Protein AF-A0A2E8LAJ9-F1 (afdb_monomer)

pLDDT: mean 78.14, std 16.96, range [32.53, 97.0]

Solvent-accessible surface area (backbone atoms only — not comparable to full-atom values): 6478 Å² total; per-residue (Å²): 124,56,101,78,44,49,75,51,71,43,91,79,68,43,41,45,52,73,59,75,85,80,64,97,64,61,94,83,70,70,69,48,40,39,54,29,94,40,69,66,49,36,50,57,48,49,54,52,41,58,75,66,69,53,70,67,50,79,45,68,89,33,52,53,26,48,27,30,29,34,38,36,37,36,64,47,96,89,67,52,47,34,36,43,30,21,68,84,46,76,36,97,83,43,38,84,86,38,65,82,69,79,76,76,74,83,134

Structure (mmCIF, N/CA/C/O backbone):
data_AF-A0A2E8LAJ9-F1
#
_entry.id   AF-A0A2E8LAJ9-F1
#
loop_
_atom_site.group_PDB
_atom_site.id
_atom_site.type_symbol
_atom_site.label_atom_id
_atom_site.label_alt_id
_atom_site.label_comp_id
_atom_site.label_asym_id
_atom_site.label_entity_id
_atom_site.label_seq_id
_atom_site.pdbx_PDB_ins_code
_atom_site.Cartn_x
_atom_site.Cartn_y
_atom_site.Cartn_z
_atom_site.occupancy
_atom_site.B_iso_or_equiv
_atom_site.auth_seq_id
_atom_site.auth_comp_id
_atom_site.auth_asym_id
_atom_site.auth_atom_id
_atom_site.pdbx_PDB_model_num
ATOM 1 N N . MET A 1 1 ? 7.379 -6.788 -14.528 1.00 59.69 1 MET A N 1
ATOM 2 C CA . MET A 1 1 ? 7.657 -8.146 -14.019 1.00 59.69 1 MET A CA 1
ATOM 3 C C . MET A 1 1 ? 9.163 -8.326 -13.925 1.00 59.69 1 MET A C 1
ATOM 5 O O . MET A 1 1 ? 9.862 -7.989 -14.879 1.00 59.69 1 MET A O 1
ATOM 9 N N . ARG A 1 2 ? 9.654 -8.769 -12.770 1.00 71.62 2 ARG A N 1
ATOM 10 C CA . ARG A 1 2 ? 11.029 -9.231 -12.543 1.00 71.62 2 ARG A CA 1
ATOM 11 C C . ARG A 1 2 ? 10.988 -10.741 -12.288 1.00 71.62 2 ARG A C 1
ATOM 13 O O . ARG A 1 2 ? 9.909 -11.289 -12.080 1.00 71.62 2 ARG A O 1
ATOM 20 N N . SER A 1 3 ? 12.131 -11.415 -12.357 1.00 78.06 3 SER A N 1
ATOM 21 C CA . SER A 1 3 ? 12.214 -12.869 -12.135 1.00 78.06 3 SER A CA 1
ATOM 22 C C . SER A 1 3 ? 11.812 -13.295 -10.719 1.00 78.06 3 SER A C 1
ATOM 24 O O . SER A 1 3 ? 11.459 -14.447 -10.506 1.00 78.06 3 SER A O 1
ATOM 26 N N . ASP A 1 4 ? 11.874 -12.367 -9.774 1.00 65.94 4 ASP A N 1
ATOM 27 C CA . ASP A 1 4 ? 11.649 -12.516 -8.337 1.00 65.94 4 ASP A CA 1
ATOM 28 C C . ASP A 1 4 ? 10.442 -11.713 -7.827 1.00 65.94 4 ASP A C 1
ATOM 30 O O . ASP A 1 4 ? 10.092 -11.821 -6.658 1.00 65.94 4 ASP A O 1
ATOM 34 N N . TYR A 1 5 ? 9.793 -10.917 -8.685 1.00 68.00 5 TYR A N 1
ATOM 35 C CA . TYR A 1 5 ? 8.706 -10.033 -8.273 1.00 68.00 5 TYR A CA 1
ATOM 36 C C . TYR A 1 5 ? 7.709 -9.752 -9.400 1.00 68.00 5 TYR A C 1
ATOM 38 O O . TYR A 1 5 ? 8.053 -9.250 -10.483 1.00 68.00 5 TYR A O 1
ATOM 46 N N . ALA A 1 6 ? 6.434 -10.003 -9.115 1.00 74.12 6 ALA A N 1
ATOM 47 C CA . ALA A 1 6 ? 5.321 -9.630 -9.971 1.00 74.12 6 ALA A CA 1
ATOM 48 C C . ALA A 1 6 ? 4.255 -8.896 -9.149 1.00 74.12 6 ALA A C 1
ATOM 50 O O . ALA A 1 6 ? 3.748 -9.416 -8.160 1.00 74.12 6 ALA A O 1
ATOM 51 N N . LYS A 1 7 ? 3.909 -7.690 -9.603 1.00 70.75 7 LYS A N 1
ATOM 52 C CA . LYS A 1 7 ? 2.794 -6.889 -9.099 1.00 70.75 7 LYS A CA 1
ATOM 53 C C . LYS A 1 7 ? 1.877 -6.584 -10.268 1.00 70.75 7 LYS A C 1
ATOM 55 O O . LYS A 1 7 ? 2.346 -6.145 -11.323 1.00 70.75 7 LYS A O 1
ATOM 60 N N . TRP A 1 8 ? 0.593 -6.844 -10.077 1.00 71.88 8 TRP A N 1
ATOM 61 C CA . TRP A 1 8 ? -0.450 -6.528 -11.042 1.00 71.88 8 TRP A CA 1
ATOM 62 C C . TRP A 1 8 ? -1.513 -5.659 -10.374 1.00 71.88 8 TRP A C 1
ATOM 64 O O . TRP A 1 8 ? -1.856 -5.873 -9.210 1.00 71.88 8 TRP A O 1
ATOM 74 N N . MET A 1 9 ? -1.997 -4.672 -11.123 1.00 67.75 9 MET A N 1
ATOM 75 C CA . MET A 1 9 ? -3.024 -3.728 -10.704 1.00 67.75 9 MET A CA 1
ATOM 76 C C . MET A 1 9 ? -4.218 -3.888 -11.644 1.00 67.75 9 MET A C 1
ATOM 78 O O . MET A 1 9 ? -4.053 -3.822 -12.864 1.00 67.75 9 MET A O 1
ATOM 82 N N . SER A 1 10 ? -5.393 -4.145 -11.070 1.00 68.75 10 SER A N 1
ATOM 83 C CA . SER A 1 10 ? -6.657 -4.138 -11.812 1.00 68.75 10 SER A CA 1
ATOM 84 C C . SER A 1 10 ? -7.086 -2.698 -12.090 1.00 68.75 10 SER A C 1
ATOM 86 O O . SER A 1 10 ? -6.929 -1.838 -11.225 1.00 68.75 10 SER A O 1
ATOM 88 N N . GLU A 1 11 ? -7.638 -2.431 -13.275 1.00 67.69 11 GLU A N 1
ATOM 89 C CA . GLU A 1 11 ? -8.074 -1.077 -13.650 1.00 67.69 11 GLU A CA 1
ATOM 90 C C . GLU A 1 11 ? -9.334 -0.645 -12.878 1.00 67.69 11 GLU A C 1
ATOM 92 O O . GLU A 1 11 ? -9.474 0.533 -12.564 1.00 67.69 11 GLU A O 1
ATOM 97 N N . GLU A 1 12 ? -10.207 -1.588 -12.491 1.00 54.91 12 GLU A N 1
ATOM 98 C CA . GLU A 1 12 ? -11.366 -1.342 -11.620 1.00 54.91 12 GLU A CA 1
ATOM 99 C C . GLU A 1 12 ? -11.741 -2.594 -10.790 1.00 54.91 12 GLU A C 1
ATOM 101 O O . GLU A 1 12 ? -12.007 -3.648 -11.375 1.00 54.91 12 GLU A O 1
ATOM 106 N N . PRO A 1 13 ? -11.814 -2.525 -9.442 1.00 58.53 13 PRO A N 1
ATOM 107 C CA . PRO A 1 13 ? -11.196 -1.517 -8.572 1.00 58.53 13 PRO A CA 1
ATOM 108 C C . PRO A 1 13 ? -9.661 -1.609 -8.604 1.00 58.53 13 PRO A C 1
ATOM 110 O O . PRO A 1 13 ? -9.117 -2.671 -8.899 1.00 58.53 13 PRO A O 1
ATOM 113 N N . PHE A 1 14 ? -8.972 -0.522 -8.237 1.00 64.44 14 PHE A N 1
ATOM 114 C CA . PHE A 1 14 ? -7.507 -0.447 -8.118 1.00 64.44 14 PHE A CA 1
ATOM 115 C C . PHE A 1 14 ? -6.969 -1.297 -6.952 1.00 64.44 14 PHE A C 1
ATOM 117 O O . PHE A 1 14 ? -6.529 -0.794 -5.916 1.00 64.44 14 PHE A O 1
ATOM 124 N N . VAL A 1 15 ? -7.035 -2.616 -7.111 1.00 66.75 15 VAL A N 1
ATOM 125 C CA . VAL A 1 15 ? -6.525 -3.605 -6.159 1.00 66.75 15 VAL A CA 1
ATOM 126 C C . VAL A 1 15 ? -5.162 -4.077 -6.638 1.00 66.75 15 VAL A C 1
ATOM 128 O O . VAL A 1 15 ? -5.002 -4.459 -7.801 1.00 66.75 15 VAL A O 1
ATOM 131 N N . ASN A 1 16 ? -4.185 -4.051 -5.731 1.00 66.75 16 ASN A N 1
ATOM 132 C CA . ASN A 1 16 ? -2.865 -4.610 -5.976 1.00 66.75 16 ASN A CA 1
ATOM 133 C C . ASN A 1 16 ? -2.828 -6.056 -5.486 1.00 66.75 16 ASN A C 1
ATOM 135 O O . ASN A 1 16 ? -3.045 -6.323 -4.305 1.00 66.75 16 ASN A O 1
ATOM 139 N N . PHE A 1 17 ? -2.473 -6.970 -6.385 1.00 65.00 17 PHE A N 1
ATOM 140 C CA . PHE A 1 17 ? -2.083 -8.324 -6.011 1.00 65.00 17 PHE A CA 1
ATOM 141 C C . PHE A 1 17 ? -0.566 -8.435 -6.111 1.00 65.00 17 PHE A C 1
ATOM 143 O O . PHE A 1 17 ? 0.008 -8.364 -7.204 1.00 65.00 17 PHE A O 1
ATOM 150 N N . SER A 1 18 ? 0.071 -8.595 -4.956 1.00 66.75 18 SER A N 1
ATOM 151 C CA . SER A 1 18 ? 1.499 -8.874 -4.840 1.00 66.75 18 SER A CA 1
ATOM 152 C C . SER A 1 18 ? 1.659 -10.334 -4.438 1.00 66.75 18 SER A C 1
ATOM 154 O O . SER A 1 18 ? 1.083 -10.770 -3.444 1.00 66.75 18 SER A O 1
ATOM 156 N N . VAL A 1 19 ? 2.414 -11.097 -5.226 1.00 65.25 19 VAL A N 1
ATOM 157 C CA . VAL A 1 19 ? 2.775 -12.473 -4.875 1.00 65.25 19 VAL A CA 1
ATOM 158 C C . VAL A 1 19 ? 4.216 -12.467 -4.401 1.00 65.25 19 VAL A C 1
ATOM 160 O O . VAL A 1 19 ? 5.126 -12.166 -5.174 1.00 65.25 19 VAL A O 1
ATOM 163 N N . ASP A 1 20 ? 4.397 -12.802 -3.130 1.00 66.31 20 ASP A N 1
ATOM 164 C CA . ASP A 1 20 ? 5.695 -13.096 -2.544 1.00 66.31 20 ASP A CA 1
ATOM 165 C C . ASP A 1 20 ? 6.092 -14.531 -2.932 1.00 66.31 20 ASP A C 1
ATOM 167 O O . ASP A 1 20 ? 5.373 -15.489 -2.641 1.00 66.31 20 ASP A O 1
ATOM 171 N N . LEU A 1 21 ? 7.209 -14.679 -3.647 1.00 61.69 21 LEU A N 1
ATOM 172 C CA . LEU A 1 21 ? 7.711 -15.980 -4.106 1.00 61.69 21 LEU A CA 1
ATOM 173 C C . LEU A 1 21 ? 8.587 -16.697 -3.062 1.00 61.69 21 LEU A C 1
ATOM 175 O O . LEU A 1 21 ? 8.942 -17.857 -3.274 1.00 61.69 21 LEU A O 1
ATOM 179 N N . TYR A 1 22 ? 8.941 -16.026 -1.964 1.00 65.12 22 TYR A N 1
ATOM 180 C CA . TYR A 1 22 ? 9.956 -16.453 -0.994 1.00 65.12 22 TYR A CA 1
ATOM 181 C C . TYR A 1 22 ? 9.541 -16.265 0.480 1.00 65.12 22 TYR A C 1
ATOM 183 O O . TYR A 1 22 ? 10.374 -16.460 1.359 1.00 65.12 22 TYR A O 1
ATOM 191 N N . GLY A 1 23 ? 8.293 -15.879 0.751 1.00 59.44 23 GLY A N 1
ATOM 192 C CA . GLY A 1 23 ? 7.873 -15.309 2.029 1.00 59.44 23 GLY A CA 1
ATOM 193 C C . GLY A 1 23 ? 7.976 -16.247 3.229 1.00 59.44 23 GLY A C 1
ATOM 194 O O . GLY A 1 23 ? 7.569 -17.410 3.175 1.00 59.44 23 GLY A O 1
ATOM 195 N N . ASP A 1 24 ? 8.451 -15.691 4.343 1.00 57.59 24 ASP A N 1
ATOM 196 C CA . ASP A 1 24 ? 8.485 -16.318 5.664 1.00 57.59 24 ASP A CA 1
ATOM 197 C C . ASP A 1 24 ? 7.079 -16.277 6.298 1.00 57.59 24 ASP A C 1
ATOM 199 O O . ASP A 1 24 ? 6.780 -15.460 7.167 1.00 57.59 24 ASP A O 1
ATOM 203 N N . GLY A 1 25 ? 6.159 -17.127 5.832 1.00 64.00 25 GLY A N 1
ATOM 204 C CA . GLY A 1 25 ? 4.780 -17.120 6.327 1.00 64.00 25 GLY A CA 1
ATOM 205 C C . GLY A 1 25 ? 3.945 -18.332 5.929 1.00 64.00 25 GLY A C 1
ATOM 206 O O . GLY A 1 25 ? 4.335 -19.154 5.099 1.00 64.00 25 GLY A O 1
ATOM 207 N N . LEU A 1 26 ? 2.763 -18.457 6.540 1.00 65.44 26 LEU A N 1
ATOM 208 C CA . LEU A 1 26 ? 1.770 -19.433 6.095 1.00 65.44 26 LEU A CA 1
ATOM 209 C C . LEU A 1 26 ? 1.208 -18.991 4.741 1.00 65.44 26 LEU A C 1
ATOM 211 O O . LEU A 1 26 ? 0.997 -17.807 4.495 1.00 65.44 26 LEU A O 1
ATOM 215 N N . ALA A 1 27 ? 0.912 -19.945 3.860 1.00 66.88 27 ALA A N 1
ATOM 216 C CA . ALA A 1 27 ? 0.269 -19.630 2.590 1.00 66.88 27 ALA A CA 1
ATOM 217 C C . ALA A 1 27 ? -1.017 -18.813 2.829 1.00 66.88 27 ALA A C 1
ATOM 219 O O . ALA A 1 27 ? -1.908 -19.250 3.556 1.00 66.88 27 ALA A O 1
ATOM 220 N N . GLY A 1 28 ? -1.097 -17.629 2.217 1.00 64.44 28 GLY A N 1
ATOM 221 C CA . GLY A 1 28 ? -2.220 -16.705 2.386 1.00 64.44 28 GLY A CA 1
ATOM 222 C C . GLY A 1 28 ? -2.090 -15.707 3.542 1.00 64.44 28 GLY A C 1
ATOM 223 O O . GLY A 1 28 ? -2.996 -14.903 3.708 1.00 64.44 28 GLY A O 1
ATOM 224 N N . SER A 1 29 ? -0.984 -15.694 4.299 1.00 68.25 29 SER A N 1
ATOM 225 C CA . SER A 1 29 ? -0.734 -14.699 5.360 1.00 68.25 29 SER A CA 1
ATOM 226 C C . SER A 1 29 ? -0.202 -13.354 4.849 1.00 68.25 29 SER A C 1
ATOM 228 O O . SER A 1 29 ? 0.322 -12.563 5.630 1.00 68.25 29 SER A O 1
ATOM 230 N N . ALA A 1 30 ? -0.267 -13.109 3.539 1.00 73.44 30 ALA A N 1
ATOM 231 C CA . ALA A 1 30 ? 0.133 -11.836 2.955 1.00 73.44 30 ALA A CA 1
ATOM 232 C C . ALA A 1 30 ? -0.894 -10.736 3.281 1.00 73.44 30 ALA A C 1
ATOM 234 O O . ALA A 1 30 ? -2.069 -11.013 3.522 1.00 73.44 30 ALA A O 1
ATOM 235 N N . HIS A 1 31 ? -0.450 -9.482 3.258 1.00 80.25 31 HIS A N 1
ATOM 236 C CA . HIS A 1 31 ? -1.311 -8.318 3.453 1.00 80.25 31 HIS A CA 1
ATOM 237 C C . HIS A 1 31 ? -2.029 -7.908 2.159 1.00 80.25 31 HIS A C 1
ATOM 239 O O . HIS A 1 31 ? -1.626 -8.275 1.053 1.00 80.25 31 HIS A O 1
ATOM 245 N N . SER A 1 32 ? -3.097 -7.123 2.304 1.00 83.50 32 SER A N 1
ATOM 246 C CA . SER A 1 32 ? -3.896 -6.617 1.180 1.00 83.50 32 SER A CA 1
ATOM 247 C C . SER A 1 32 ? -3.631 -5.134 0.928 1.00 83.50 32 SER A C 1
ATOM 249 O O . SER A 1 32 ? -3.593 -4.350 1.870 1.00 83.50 32 SER A O 1
ATOM 251 N N . GLY A 1 33 ? -3.477 -4.737 -0.341 1.00 86.38 33 GLY A N 1
ATOM 252 C CA . GLY A 1 33 ? -3.134 -3.360 -0.709 1.00 86.38 33 GLY A CA 1
ATOM 253 C C . GLY A 1 33 ? -4.109 -2.701 -1.685 1.00 86.38 33 GLY A C 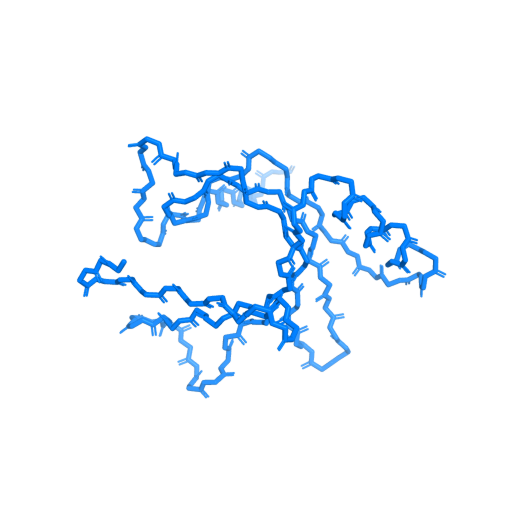1
ATOM 254 O O . GLY A 1 33 ? -4.466 -3.275 -2.719 1.00 86.38 33 GLY A O 1
ATOM 255 N N . LEU A 1 34 ? -4.495 -1.458 -1.390 1.00 88.25 34 LEU A N 1
ATOM 256 C CA . LEU A 1 34 ? -5.357 -0.616 -2.225 1.00 88.25 34 LEU A CA 1
ATOM 257 C C . LEU A 1 34 ? -4.572 0.571 -2.795 1.00 88.25 34 LEU A C 1
ATOM 259 O O . LEU A 1 34 ? -4.227 1.517 -2.082 1.00 88.25 34 LEU A O 1
ATOM 263 N N . GLN A 1 35 ? -4.323 0.540 -4.103 1.00 90.75 35 GLN A N 1
ATOM 264 C CA . GLN A 1 35 ? -3.584 1.589 -4.801 1.00 90.75 35 GLN A CA 1
ATOM 265 C C . GLN A 1 35 ? -4.471 2.813 -5.032 1.00 90.75 35 GLN A C 1
ATOM 267 O O . GLN A 1 35 ? -5.529 2.723 -5.648 1.00 90.75 35 GLN A O 1
ATOM 272 N N . GLN A 1 36 ? -3.996 3.977 -4.612 1.00 91.56 36 GLN A N 1
ATOM 273 C CA . GLN A 1 36 ? -4.552 5.269 -4.979 1.00 91.56 36 GLN A CA 1
ATOM 274 C C . GLN A 1 36 ? -3.836 5.815 -6.211 1.00 91.56 36 GLN A C 1
ATOM 276 O O . GLN A 1 36 ? -2.624 5.628 -6.394 1.00 91.56 36 GLN A O 1
ATOM 281 N N . LEU A 1 37 ? -4.612 6.489 -7.058 1.00 90.12 37 LEU A N 1
ATOM 282 C CA . LEU A 1 37 ? -4.149 7.025 -8.335 1.00 90.12 37 LEU A CA 1
ATOM 283 C C . LEU A 1 37 ? -3.072 8.101 -8.149 1.00 90.12 37 LEU A C 1
ATOM 285 O O . LEU A 1 37 ? -2.099 8.143 -8.896 1.00 90.12 37 LEU A O 1
ATOM 289 N N . ASP A 1 38 ? -3.249 8.950 -7.143 1.00 92.12 38 ASP A N 1
ATOM 290 C CA . ASP A 1 38 ? -2.393 10.091 -6.851 1.00 92.12 38 ASP A CA 1
ATOM 291 C C . ASP A 1 38 ? -2.298 10.335 -5.336 1.00 92.12 38 ASP A C 1
ATOM 293 O O . ASP A 1 38 ? -3.008 9.715 -4.535 1.00 92.12 38 ASP A O 1
ATOM 297 N N . ALA A 1 39 ? -1.414 11.256 -4.945 1.00 94.69 39 ALA A N 1
ATOM 298 C CA . ALA A 1 39 ? -1.238 11.665 -3.554 1.00 94.69 39 ALA A CA 1
ATOM 299 C C . ALA A 1 39 ? -2.539 12.190 -2.922 1.00 94.69 39 ALA A C 1
ATOM 301 O O . ALA A 1 39 ? -2.807 11.929 -1.754 1.00 94.69 39 ALA A O 1
ATOM 302 N N . ARG A 1 40 ? -3.399 12.869 -3.695 1.00 95.44 40 ARG A N 1
ATOM 303 C CA . ARG A 1 40 ? -4.687 13.362 -3.189 1.00 95.44 40 ARG A CA 1
ATOM 304 C C . ARG A 1 40 ? -5.634 12.208 -2.858 1.00 95.44 40 ARG A C 1
ATOM 306 O O . ARG A 1 40 ? -6.346 12.275 -1.864 1.00 95.44 40 ARG A O 1
ATOM 313 N N . GLY A 1 41 ? -5.648 11.155 -3.670 1.00 94.69 41 GLY A N 1
ATOM 314 C CA . GLY A 1 41 ? -6.406 9.937 -3.400 1.00 94.69 41 GLY A CA 1
ATOM 315 C C . GLY A 1 41 ? -5.967 9.266 -2.099 1.00 94.69 41 GLY A C 1
ATOM 316 O O . GLY A 1 41 ? -6.822 8.827 -1.332 1.00 94.69 41 GLY A O 1
ATOM 317 N N . LEU A 1 42 ? -4.658 9.245 -1.818 1.00 95.75 42 LEU A N 1
ATOM 318 C CA . LEU A 1 42 ? -4.127 8.749 -0.545 1.00 95.75 42 LEU A CA 1
ATOM 319 C C . LEU A 1 42 ? -4.580 9.607 0.639 1.00 95.75 42 LEU A C 1
ATOM 321 O O . LEU A 1 42 ? -5.088 9.055 1.610 1.00 95.75 42 LEU A O 1
ATOM 325 N N . GLU A 1 43 ? -4.485 10.931 0.538 1.00 97.00 43 GLU A N 1
ATOM 326 C CA . GLU A 1 43 ? -4.963 11.840 1.590 1.00 97.00 43 GLU A CA 1
ATOM 327 C C . GLU A 1 43 ? -6.468 11.662 1.854 1.00 97.00 43 GLU A C 1
ATOM 329 O O . GLU A 1 43 ? -6.883 11.494 2.996 1.00 97.00 43 GLU A O 1
ATOM 334 N N . CYS A 1 44 ? -7.298 11.556 0.810 1.00 96.12 44 CYS A N 1
ATOM 335 C CA . CYS A 1 44 ? -8.724 11.255 0.981 1.00 96.12 44 CYS A CA 1
ATOM 336 C C . CYS A 1 44 ? -8.980 9.888 1.643 1.00 96.12 44 CYS A C 1
ATOM 338 O O . CYS A 1 44 ? -10.005 9.705 2.304 1.00 96.12 44 CYS A O 1
ATOM 340 N N . ALA A 1 45 ? -8.106 8.898 1.437 1.00 94.38 45 ALA A N 1
ATOM 341 C CA . ALA A 1 45 ? -8.204 7.610 2.117 1.00 94.38 45 ALA A CA 1
ATOM 342 C C . ALA A 1 45 ? -7.821 7.733 3.601 1.00 94.38 45 ALA A C 1
ATOM 344 O O . ALA A 1 45 ? -8.552 7.215 4.444 1.00 94.38 45 ALA A O 1
ATOM 345 N N . ARG A 1 46 ? -6.748 8.470 3.917 1.00 95.81 46 ARG A N 1
ATOM 346 C CA . ARG A 1 46 ? -6.322 8.784 5.293 1.00 95.81 46 ARG A CA 1
ATOM 347 C C . ARG A 1 46 ? -7.414 9.497 6.077 1.00 95.81 46 ARG A C 1
ATOM 349 O O . ARG A 1 46 ? -7.807 9.019 7.133 1.00 95.81 46 ARG A O 1
ATOM 356 N N . GLU A 1 47 ? -8.022 10.529 5.495 1.00 96.31 47 GLU A N 1
ATOM 357 C CA . GLU A 1 47 ? -9.148 11.242 6.113 1.00 96.31 47 GLU A CA 1
ATOM 358 C C . GLU A 1 47 ? -10.300 10.294 6.486 1.00 96.31 47 GLU A C 1
ATOM 360 O O . GLU A 1 47 ? -10.923 10.439 7.537 1.00 96.31 47 GLU A O 1
ATOM 365 N N . ARG A 1 48 ? -10.599 9.296 5.642 1.00 94.94 48 ARG A N 1
ATOM 366 C CA . ARG A 1 48 ? -11.647 8.302 5.927 1.00 94.94 48 ARG A CA 1
ATOM 367 C C . ARG A 1 48 ? -11.254 7.348 7.051 1.00 94.94 48 ARG A C 1
ATOM 369 O O . ARG A 1 48 ? -12.120 7.000 7.851 1.00 94.94 48 ARG A O 1
ATOM 376 N N . ILE A 1 49 ? -9.992 6.924 7.094 1.00 94.06 49 ILE A N 1
ATOM 377 C CA . ILE A 1 49 ? -9.437 6.071 8.156 1.00 94.06 49 ILE A CA 1
ATOM 378 C C . ILE A 1 49 ? -9.519 6.809 9.499 1.00 94.06 49 ILE A C 1
ATOM 380 O O . ILE A 1 49 ? -10.091 6.273 10.452 1.00 94.06 49 ILE A O 1
ATOM 384 N N . ASP A 1 50 ? -9.079 8.068 9.536 1.00 93.69 50 ASP A N 1
ATOM 385 C CA . ASP A 1 50 ? -9.150 8.937 10.714 1.00 93.69 50 ASP A CA 1
ATOM 386 C C . ASP A 1 50 ? -10.595 9.153 11.175 1.00 93.69 50 ASP A C 1
ATOM 388 O O . ASP A 1 50 ? -10.921 8.987 12.353 1.00 93.69 50 ASP A O 1
ATOM 392 N N . CYS A 1 51 ? -11.503 9.462 10.241 1.00 95.50 51 CYS A N 1
ATOM 393 C CA . CYS A 1 51 ? -12.928 9.625 10.545 1.00 95.50 51 CYS A CA 1
ATOM 394 C C . CYS A 1 51 ? -13.557 8.346 11.114 1.00 95.50 51 CYS A C 1
ATOM 396 O O . CYS A 1 51 ? -14.501 8.425 11.901 1.00 95.50 51 CYS A O 1
ATOM 398 N N . ALA A 1 52 ? -13.052 7.173 10.726 1.00 91.88 52 ALA A N 1
ATOM 399 C CA . ALA A 1 52 ? -13.482 5.886 11.259 1.00 91.88 52 ALA A CA 1
ATOM 400 C C . ALA A 1 52 ? -12.813 5.533 12.601 1.00 91.88 52 ALA A C 1
ATOM 402 O O . ALA A 1 52 ? -13.187 4.532 13.212 1.00 91.88 52 ALA A O 1
ATOM 403 N N . SER A 1 53 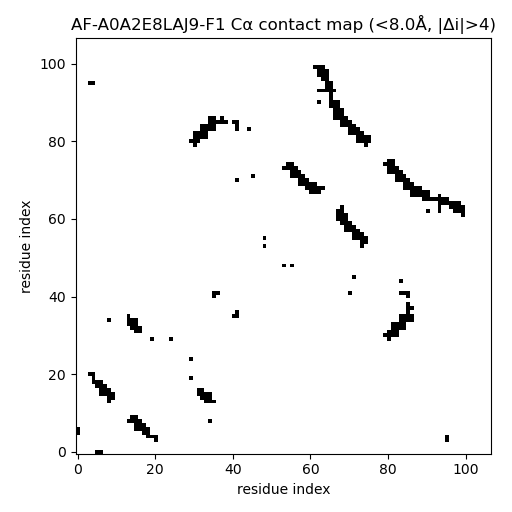? -11.860 6.348 13.077 1.00 91.62 53 SER A N 1
ATOM 404 C CA . SER A 1 53 ? -11.076 6.104 14.296 1.00 91.62 53 SER A CA 1
ATOM 405 C C . SER A 1 53 ? -10.369 4.745 14.287 1.00 91.62 53 SER A C 1
ATOM 407 O O . SER A 1 53 ? -10.248 4.086 15.322 1.00 91.62 53 SER A O 1
ATOM 409 N N . LEU A 1 54 ? -9.932 4.310 13.103 1.00 86.88 54 LEU A N 1
ATOM 410 C CA . LEU A 1 54 ? -9.157 3.087 12.950 1.00 86.88 54 LEU A CA 1
ATOM 411 C C . LEU A 1 54 ? -7.692 3.378 13.300 1.00 86.88 54 LEU A C 1
ATOM 413 O O . LEU A 1 54 ? -7.153 4.372 12.815 1.00 86.88 54 LEU A O 1
ATOM 417 N N . PRO A 1 55 ? -7.026 2.537 14.110 1.00 88.50 55 PRO A N 1
ATOM 418 C CA 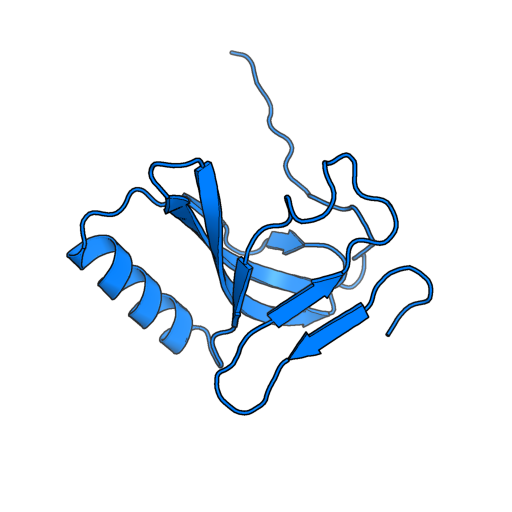. PRO A 1 55 ? -5.589 2.649 14.313 1.00 88.50 55 PRO A CA 1
ATOM 419 C C . PRO A 1 55 ? -4.862 2.520 12.975 1.00 88.50 55 PRO A C 1
ATOM 421 O O . PRO A 1 55 ? -5.115 1.570 12.225 1.00 88.50 55 PRO A O 1
ATOM 424 N N . CYS A 1 56 ? -3.962 3.458 12.692 1.00 92.44 56 CYS A N 1
ATOM 425 C CA . CYS A 1 56 ? -3.167 3.427 11.478 1.00 92.44 56 CYS A CA 1
ATOM 426 C C . CYS A 1 56 ? -1.712 3.833 11.705 1.00 92.44 56 CYS A C 1
ATOM 428 O O . CYS A 1 56 ? -1.388 4.551 12.653 1.00 92.44 56 CYS A O 1
ATOM 430 N N . GLU A 1 57 ? -0.845 3.367 10.810 1.00 94.62 57 GLU A N 1
ATOM 431 C CA . GLU A 1 57 ? 0.576 3.711 10.789 1.00 94.62 57 GLU A CA 1
ATOM 432 C C . GLU A 1 57 ? 0.969 4.223 9.405 1.00 94.62 57 GLU A C 1
ATOM 434 O O . GLU A 1 57 ? 0.902 3.495 8.410 1.00 94.62 57 GLU A O 1
ATOM 439 N N . ASP A 1 58 ? 1.392 5.483 9.342 1.00 94.62 58 ASP A N 1
ATOM 440 C CA . ASP A 1 58 ? 1.790 6.127 8.096 1.00 94.62 58 ASP A CA 1
ATOM 441 C C . ASP A 1 58 ? 3.274 5.917 7.797 1.00 94.62 58 ASP A C 1
ATOM 443 O O . ASP A 1 58 ? 4.141 6.079 8.656 1.00 94.62 58 ASP A O 1
ATOM 447 N N . GLN A 1 59 ? 3.570 5.626 6.533 1.00 94.31 59 GLN A N 1
ATOM 448 C CA . GLN A 1 59 ? 4.922 5.542 5.992 1.00 94.31 59 GLN A CA 1
ATOM 449 C C . GLN A 1 59 ? 4.978 6.377 4.714 1.00 94.31 59 GLN A C 1
ATOM 451 O O . GLN A 1 59 ? 4.312 6.062 3.730 1.00 94.31 59 GLN A O 1
ATOM 456 N N . ASN A 1 60 ? 5.756 7.455 4.727 1.00 93.50 60 ASN A N 1
ATOM 457 C CA . ASN A 1 60 ? 5.946 8.343 3.579 1.00 93.50 60 ASN A CA 1
ATOM 458 C C . ASN A 1 60 ? 7.394 8.260 3.094 1.00 93.50 60 ASN A C 1
ATOM 460 O O . ASN A 1 60 ? 8.280 7.914 3.875 1.00 93.50 60 ASN A O 1
ATOM 464 N N . ASP A 1 61 ? 7.617 8.577 1.818 1.00 92.06 61 ASP A N 1
ATOM 465 C CA . ASP A 1 61 ? 8.936 8.535 1.171 1.00 92.06 61 ASP A CA 1
ATOM 466 C C . ASP A 1 61 ? 9.651 7.184 1.352 1.00 92.06 61 ASP A C 1
ATOM 468 O O . ASP A 1 61 ? 10.867 7.104 1.534 1.00 92.06 61 ASP A O 1
ATOM 472 N N . PHE A 1 62 ? 8.879 6.096 1.306 1.00 88.69 62 PHE A N 1
ATOM 473 C CA . PHE A 1 62 ? 9.351 4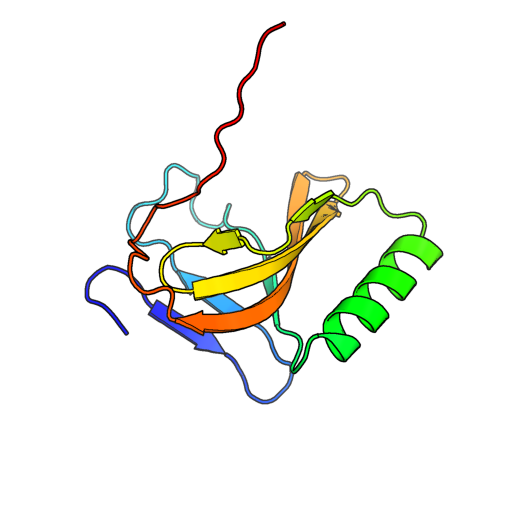.762 1.641 1.00 88.69 62 PHE A CA 1
ATOM 474 C C . PHE A 1 62 ? 9.636 3.944 0.380 1.00 88.69 62 PHE A C 1
ATOM 476 O O . PHE A 1 62 ? 8.773 3.773 -0.486 1.00 88.69 62 PHE A O 1
ATOM 483 N N . VAL A 1 63 ? 10.849 3.402 0.267 1.00 88.38 63 VAL A N 1
ATOM 484 C CA . VAL A 1 63 ? 11.185 2.458 -0.805 1.00 88.38 63 VAL A CA 1
ATOM 485 C C . VAL A 1 63 ? 10.769 1.061 -0.362 1.00 88.38 63 VAL A C 1
ATOM 487 O O . VAL A 1 63 ? 11.404 0.465 0.498 1.00 88.38 63 VAL A O 1
ATOM 490 N N . CYS A 1 64 ? 9.705 0.537 -0.972 1.00 82.06 64 CYS A N 1
ATOM 491 C CA . CYS A 1 64 ? 9.248 -0.834 -0.766 1.00 82.06 64 CYS A CA 1
ATOM 492 C C . CYS A 1 64 ? 9.508 -1.643 -2.034 1.00 82.06 64 CYS A C 1
ATOM 494 O O . CYS A 1 64 ? 8.924 -1.390 -3.101 1.00 82.06 64 CYS A O 1
ATOM 496 N N . GLY A 1 65 ? 10.420 -2.609 -1.940 1.00 83.56 65 GLY A N 1
ATOM 497 C CA . GLY A 1 65 ? 10.833 -3.390 -3.096 1.00 83.56 65 GLY A CA 1
ATOM 498 C C . GLY A 1 65 ? 11.471 -2.501 -4.168 1.00 83.56 65 GLY A C 1
ATOM 499 O O . GLY A 1 65 ? 12.522 -1.900 -3.969 1.00 83.56 65 GLY A O 1
ATOM 500 N N . TYR A 1 66 ? 10.812 -2.396 -5.325 1.00 85.25 66 TYR A N 1
ATOM 501 C CA . TYR A 1 66 ? 11.287 -1.626 -6.484 1.00 85.25 66 TYR A CA 1
ATOM 502 C C . TYR A 1 66 ? 10.644 -0.243 -6.636 1.00 85.25 66 TYR A C 1
ATOM 504 O O . TYR A 1 66 ? 10.870 0.417 -7.653 1.00 85.25 66 TYR A O 1
ATOM 512 N N . GLN A 1 67 ? 9.794 0.180 -5.701 1.00 88.94 67 GLN A N 1
ATOM 513 C CA . GLN A 1 67 ? 8.930 1.347 -5.876 1.00 88.94 67 GLN A CA 1
ATOM 514 C C . GLN A 1 67 ? 9.075 2.335 -4.718 1.00 88.94 67 GLN A C 1
ATOM 516 O O . GLN A 1 67 ? 9.151 1.921 -3.565 1.00 88.94 67 GLN A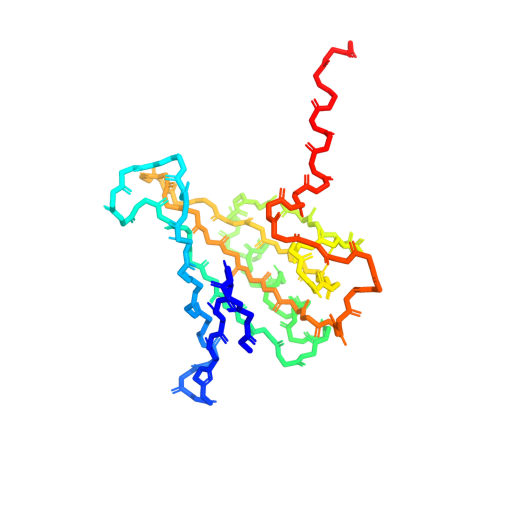 O 1
ATOM 521 N N . LEU A 1 68 ? 9.075 3.632 -5.039 1.00 91.56 68 LEU A N 1
ATOM 522 C CA . LEU A 1 68 ? 8.896 4.696 -4.052 1.00 91.56 68 LEU A CA 1
ATOM 523 C C . LEU A 1 68 ? 7.400 4.850 -3.774 1.00 91.56 68 LEU A C 1
ATOM 525 O O . LEU A 1 68 ? 6.608 5.028 -4.709 1.00 91.56 68 LEU A O 1
ATOM 529 N N . GLN A 1 69 ? 7.020 4.724 -2.508 1.00 92.56 69 GLN A N 1
ATOM 530 C CA . GLN A 1 69 ? 5.635 4.653 -2.076 1.00 92.56 69 GLN A CA 1
ATOM 531 C C . GLN A 1 69 ? 5.380 5.509 -0.836 1.00 92.56 69 GLN A C 1
ATOM 533 O O . GLN A 1 69 ? 6.240 5.684 0.026 1.00 92.56 69 GLN A O 1
ATOM 538 N N . HIS A 1 70 ? 4.138 5.965 -0.737 1.00 94.94 70 HIS A N 1
ATOM 539 C CA . HIS A 1 70 ? 3.538 6.527 0.466 1.00 94.94 70 HIS A CA 1
ATOM 540 C C . HIS A 1 70 ? 2.356 5.653 0.837 1.00 94.94 70 HIS A C 1
ATOM 542 O O . HIS A 1 70 ? 1.574 5.293 -0.047 1.00 94.94 70 HIS A O 1
ATOM 548 N N . LYS A 1 71 ? 2.208 5.296 2.106 1.00 94.31 71 LYS A N 1
ATOM 549 C CA . LYS A 1 71 ? 1.157 4.388 2.547 1.00 94.31 71 LYS A CA 1
ATOM 550 C C . LYS A 1 71 ? 0.698 4.630 3.970 1.00 94.31 71 LYS A C 1
ATOM 552 O O . LYS A 1 71 ? 1.360 5.314 4.748 1.00 94.31 71 LYS A O 1
ATOM 557 N N . SER A 1 72 ? -0.452 4.051 4.270 1.00 95.19 72 SER A N 1
ATOM 558 C CA . SER A 1 72 ? -1.020 3.956 5.607 1.00 95.19 72 SER A CA 1
ATOM 559 C C . SER A 1 72 ? -1.442 2.519 5.843 1.00 95.19 72 SER A C 1
ATOM 561 O O . SER A 1 72 ? -2.223 1.966 5.061 1.00 95.19 72 SER A O 1
ATOM 563 N N . TRP A 1 73 ? -0.917 1.924 6.905 1.00 94.12 73 TRP A N 1
ATOM 564 C CA . TRP A 1 73 ? -1.298 0.601 7.370 1.00 94.12 73 TRP A CA 1
ATOM 565 C C . TRP A 1 73 ? -2.507 0.687 8.285 1.00 94.12 73 TRP A C 1
ATOM 567 O O . TRP A 1 73 ? -2.582 1.579 9.121 1.00 94.12 73 TRP A O 1
ATOM 577 N N . VAL A 1 74 ? -3.429 -0.259 8.145 1.00 92.56 74 VAL A N 1
ATOM 578 C CA . VAL A 1 74 ? -4.579 -0.466 9.025 1.00 92.56 74 VAL A CA 1
ATOM 579 C C . VAL A 1 74 ? -4.629 -1.945 9.380 1.00 92.56 74 VAL A C 1
ATOM 581 O O . VAL A 1 74 ? -4.482 -2.803 8.508 1.00 92.56 74 VAL A O 1
ATOM 584 N N . PHE A 1 75 ? -4.863 -2.247 10.654 1.00 88.25 75 PHE A N 1
ATOM 585 C CA . PHE A 1 75 ? -4.904 -3.618 11.152 1.00 88.25 75 PHE A CA 1
ATOM 586 C C . PHE A 1 75 ? -6.312 -3.979 11.625 1.00 88.25 75 PHE A C 1
ATOM 588 O O . PHE A 1 75 ? -6.920 -3.262 12.425 1.00 88.25 75 PHE A O 1
ATOM 595 N N . GLY A 1 76 ? -6.835 -5.090 11.110 1.00 82.00 76 GLY A N 1
ATOM 596 C CA . GLY A 1 76 ? -8.083 -5.691 11.564 1.00 82.00 76 GLY A CA 1
ATOM 597 C C . GLY A 1 76 ? -7.961 -6.263 12.977 1.00 82.00 76 GLY A C 1
ATOM 598 O O . GLY A 1 76 ? -6.863 -6.524 13.472 1.00 82.00 76 GLY A O 1
ATOM 599 N N . SER A 1 77 ? -9.102 -6.492 13.631 1.00 80.88 77 SER A N 1
ATOM 600 C CA . SER A 1 77 ? -9.141 -7.103 14.968 1.00 80.88 77 SER A CA 1
ATOM 601 C C . SER A 1 77 ? -8.556 -8.513 15.003 1.00 80.88 77 SER A C 1
ATOM 603 O O . SER A 1 77 ? -8.070 -8.939 16.049 1.00 80.88 77 SER A O 1
ATOM 605 N N . ASP A 1 78 ? -8.587 -9.209 13.866 1.00 80.75 78 ASP A N 1
ATOM 606 C CA . ASP A 1 78 ? -8.125 -10.587 13.728 1.00 80.75 78 ASP A CA 1
ATOM 607 C C . ASP A 1 78 ? -6.704 -10.652 13.122 1.00 80.75 78 ASP A C 1
ATOM 609 O O . ASP A 1 78 ? -6.186 -11.728 12.821 1.00 80.75 78 ASP A O 1
ATOM 613 N N . GLY A 1 79 ? -6.026 -9.498 13.027 1.00 75.62 79 GLY A N 1
ATOM 614 C CA . GLY A 1 79 ? -4.630 -9.381 12.606 1.00 75.62 79 GLY A CA 1
ATOM 615 C C . GLY A 1 79 ? -4.429 -9.205 11.102 1.00 75.62 79 GLY A C 1
ATOM 616 O O . GLY A 1 79 ? -3.287 -9.218 10.642 1.00 75.62 79 GLY A O 1
ATOM 617 N N . GLU A 1 80 ? -5.496 -9.020 10.319 1.00 82.06 80 GLU A N 1
ATOM 618 C CA . GLU A 1 80 ? -5.374 -8.724 8.893 1.00 82.06 80 GLU A CA 1
ATOM 619 C C . GLU A 1 80 ? -4.725 -7.359 8.681 1.00 82.06 80 GLU A C 1
ATOM 621 O O . GLU A 1 80 ? -5.261 -6.329 9.093 1.00 82.06 80 GLU A O 1
ATOM 626 N N . ALA A 1 81 ? -3.595 -7.342 7.982 1.00 86.06 81 ALA A N 1
ATOM 627 C CA . ALA A 1 81 ? -2.925 -6.114 7.595 1.00 86.06 81 ALA A CA 1
ATOM 628 C C . ALA A 1 81 ? -3.438 -5.623 6.235 1.00 86.06 81 ALA A C 1
ATOM 630 O O . ALA A 1 81 ? -3.424 -6.352 5.235 1.00 86.06 81 ALA A O 1
ATOM 631 N N . TRP A 1 82 ? -3.863 -4.365 6.208 1.00 88.25 82 TRP A N 1
ATOM 632 C CA . TRP A 1 82 ? -4.264 -3.639 5.012 1.00 88.25 82 TRP A CA 1
ATOM 633 C C . TRP A 1 82 ? -3.371 -2.420 4.822 1.00 88.25 82 TRP A C 1
ATOM 635 O O . TRP A 1 82 ? -3.097 -1.707 5.780 1.00 88.25 82 TRP A O 1
ATOM 645 N N . GLU A 1 83 ? -2.969 -2.137 3.588 1.00 91.75 83 GLU A N 1
ATOM 646 C CA . GLU A 1 83 ? -2.344 -0.865 3.221 1.00 91.75 83 GLU A CA 1
ATOM 647 C C . GLU A 1 83 ? -3.202 -0.114 2.193 1.00 91.75 83 GLU A C 1
ATOM 649 O O . GLU A 1 83 ? -3.707 -0.685 1.223 1.00 91.75 83 GLU A O 1
ATOM 654 N N . VAL A 1 84 ? -3.351 1.198 2.377 1.00 92.94 84 VAL A N 1
ATOM 655 C CA . VAL A 1 84 ? -3.710 2.124 1.292 1.00 92.94 84 VAL A CA 1
ATOM 656 C C . VAL A 1 84 ? -2.439 2.844 0.875 1.00 92.94 84 VAL A C 1
ATOM 658 O O . VAL A 1 84 ? -1.706 3.331 1.730 1.00 92.94 84 VAL A O 1
ATOM 661 N N . LEU A 1 85 ? -2.140 2.883 -0.423 1.00 93.38 85 LEU A N 1
ATOM 662 C CA . LEU A 1 85 ? -0.842 3.366 -0.894 1.00 93.38 85 LEU A CA 1
ATOM 663 C C . LEU A 1 85 ? -0.929 4.184 -2.177 1.00 93.38 85 LEU A C 1
ATOM 665 O O . LEU A 1 85 ? -1.739 3.906 -3.055 1.00 93.38 85 LEU A O 1
ATOM 669 N N . HIS A 1 86 ? -0.023 5.141 -2.331 1.00 93.50 86 HIS A N 1
ATOM 670 C CA . HIS A 1 86 ? 0.289 5.805 -3.588 1.00 93.50 86 HIS A CA 1
ATOM 671 C C . HIS A 1 86 ? 1.727 5.460 -4.004 1.00 93.50 86 HIS A C 1
ATOM 673 O O . HIS A 1 86 ? 2.639 5.500 -3.186 1.00 93.50 86 HIS A O 1
ATOM 679 N N . THR A 1 87 ? 1.928 5.090 -5.272 1.00 92.00 87 THR A N 1
ATOM 680 C CA . THR A 1 87 ? 3.255 4.802 -5.831 1.00 92.00 87 THR A CA 1
ATOM 681 C C . THR A 1 87 ? 3.653 5.956 -6.737 1.00 92.00 87 THR A C 1
ATOM 683 O O . THR A 1 87 ? 2.968 6.203 -7.729 1.00 92.00 87 THR A O 1
ATOM 686 N N . GLU A 1 88 ? 4.776 6.608 -6.448 1.00 91.75 88 GLU A N 1
ATOM 687 C CA . GLU A 1 88 ? 5.286 7.696 -7.292 1.00 91.75 88 GLU A CA 1
ATOM 688 C C . GLU A 1 88 ? 6.041 7.174 -8.516 1.00 91.75 88 GLU A C 1
ATOM 690 O O . GLU A 1 88 ? 6.034 7.785 -9.585 1.00 91.75 88 GLU A O 1
ATOM 695 N N . GLY A 1 89 ? 6.697 6.020 -8.380 1.00 88.56 89 GLY A N 1
ATOM 696 C CA . GLY A 1 89 ? 7.468 5.438 -9.466 1.00 88.56 89 GLY A CA 1
ATOM 697 C C . GLY A 1 89 ? 8.459 4.379 -9.012 1.00 88.56 89 GLY A C 1
ATOM 698 O O . GLY A 1 89 ? 8.364 3.825 -7.918 1.00 88.56 89 GLY A O 1
ATOM 699 N N . LEU A 1 90 ? 9.408 4.073 -9.897 1.00 88.38 90 LEU A N 1
ATOM 700 C CA . LEU A 1 90 ? 10.492 3.135 -9.616 1.00 88.38 90 LEU A CA 1
ATOM 701 C C . LEU A 1 90 ? 11.567 3.797 -8.752 1.00 88.38 90 LEU A C 1
ATOM 703 O O . LEU A 1 90 ? 12.019 4.899 -9.055 1.00 88.38 90 LEU A O 1
ATOM 707 N N . ALA A 1 91 ? 12.020 3.084 -7.726 1.00 87.88 91 ALA A N 1
ATOM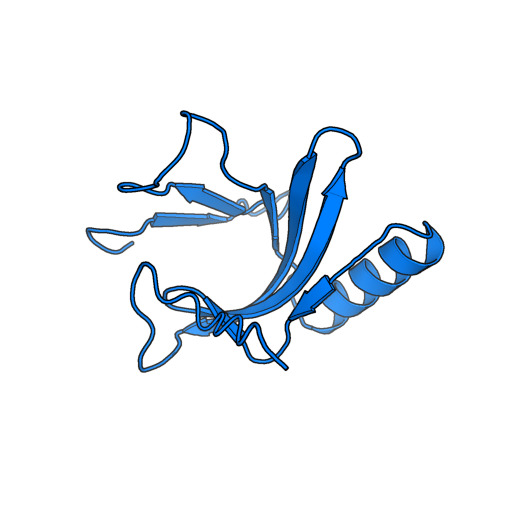 708 C CA . ALA A 1 91 ? 13.157 3.494 -6.917 1.00 87.88 91 ALA A CA 1
ATOM 709 C C . ALA A 1 91 ? 14.476 3.104 -7.623 1.00 87.88 91 ALA A C 1
ATOM 711 O O . ALA A 1 91 ? 14.609 1.950 -8.044 1.00 87.88 91 ALA A O 1
ATOM 712 N N . PRO A 1 92 ? 15.476 4.003 -7.734 1.00 80.44 92 PRO A N 1
ATOM 713 C CA . PRO A 1 92 ? 16.737 3.721 -8.434 1.00 80.44 92 PRO A CA 1
ATOM 714 C C . PRO A 1 92 ? 17.522 2.528 -7.872 1.00 80.44 92 PRO A C 1
ATOM 716 O O . PRO A 1 92 ? 18.169 1.812 -8.631 1.00 80.44 92 PRO A O 1
ATOM 719 N N . ASN A 1 93 ? 17.432 2.307 -6.556 1.00 78.69 93 ASN A N 1
ATOM 720 C CA . ASN A 1 93 ? 18.149 1.256 -5.826 1.00 78.69 93 ASN A CA 1
ATOM 721 C C . ASN A 1 93 ? 17.202 0.204 -5.227 1.00 78.69 93 ASN A C 1
ATOM 723 O O . ASN A 1 93 ? 17.586 -0.526 -4.317 1.00 78.69 93 ASN A O 1
ATOM 727 N N . GLY A 1 94 ? 15.954 0.153 -5.699 1.00 77.19 94 GLY A N 1
ATOM 728 C CA . GLY A 1 94 ? 14.970 -0.779 -5.168 1.00 77.19 94 GLY A CA 1
ATOM 729 C C . GLY A 1 94 ? 15.336 -2.232 -5.478 1.00 77.19 94 GLY A C 1
ATOM 730 O O . GLY A 1 94 ? 15.735 -2.554 -6.600 1.00 77.19 94 GLY A O 1
ATOM 731 N N . THR A 1 95 ? 15.196 -3.109 -4.487 1.00 75.62 95 THR A N 1
ATOM 732 C CA . THR A 1 95 ? 15.424 -4.554 -4.610 1.00 75.62 95 THR A CA 1
ATOM 733 C C . THR A 1 95 ? 14.350 -5.322 -3.853 1.00 75.62 95 THR A C 1
ATOM 735 O O . THR A 1 95 ? 13.749 -4.799 -2.919 1.00 75.62 95 THR A O 1
ATOM 738 N N . TYR A 1 96 ? 14.069 -6.555 -4.273 1.00 70.25 96 TYR A N 1
ATOM 739 C CA . TYR A 1 96 ? 13.132 -7.424 -3.571 1.00 70.25 96 TYR A CA 1
ATOM 740 C C . TYR A 1 96 ? 13.544 -7.649 -2.106 1.00 70.25 96 TYR A C 1
ATOM 742 O O . TYR A 1 96 ? 14.724 -7.862 -1.834 1.00 70.25 96 TYR A O 1
ATOM 750 N N . GLY A 1 97 ? 12.585 -7.600 -1.175 1.00 66.31 97 GLY A N 1
ATOM 751 C CA . GLY A 1 97 ? 12.848 -7.750 0.264 1.00 66.31 97 GLY A CA 1
ATOM 752 C C . GLY A 1 97 ? 13.581 -6.567 0.904 1.00 66.31 97 GLY A C 1
ATOM 753 O O . GLY A 1 97 ? 13.978 -6.645 2.063 1.00 66.31 97 GLY A O 1
ATOM 754 N N . CYS A 1 98 ? 13.777 -5.469 0.168 1.00 60.72 98 CYS A N 1
ATOM 755 C CA . CYS A 1 98 ? 14.218 -4.212 0.750 1.00 60.72 98 CYS A CA 1
ATOM 756 C C . CYS A 1 98 ? 13.007 -3.561 1.421 1.00 60.72 98 CYS A C 1
ATOM 758 O O . CYS A 1 98 ? 12.297 -2.752 0.824 1.00 60.72 98 CYS A O 1
ATOM 760 N N . ASP A 1 99 ? 12.744 -4.008 2.642 1.00 56.94 99 ASP A N 1
ATOM 761 C CA . ASP A 1 99 ? 11.965 -3.262 3.606 1.00 56.94 99 ASP A CA 1
ATOM 762 C C . ASP A 1 99 ? 12.981 -2.415 4.361 1.00 56.94 99 ASP A C 1
ATOM 764 O O . ASP A 1 99 ? 13.715 -2.929 5.206 1.00 56.94 99 ASP A O 1
ATOM 768 N N . ASP A 1 100 ? 13.069 -1.120 4.058 1.00 44.78 100 ASP A N 1
ATOM 769 C CA . ASP A 1 100 ? 13.882 -0.191 4.855 1.00 44.78 100 ASP A CA 1
ATOM 770 C C . ASP A 1 100 ? 13.177 0.098 6.197 1.00 44.78 100 ASP A C 1
ATOM 772 O O . ASP A 1 100 ? 12.995 1.232 6.624 1.00 44.78 100 ASP A O 1
ATOM 776 N N . VAL A 1 101 ? 12.687 -0.953 6.861 1.00 43.31 101 VAL A N 1
ATOM 777 C CA . VAL A 1 101 ? 12.214 -0.901 8.236 1.00 43.31 101 VAL A CA 1
ATOM 778 C C . VAL A 1 101 ? 13.403 -1.294 9.096 1.00 43.31 101 VAL A C 1
ATOM 780 O O . VAL A 1 101 ? 13.497 -2.405 9.620 1.00 43.31 101 VAL A O 1
ATOM 783 N N . THR A 1 102 ? 14.330 -0.356 9.290 1.00 32.91 102 THR A N 1
ATOM 784 C CA . THR A 1 102 ? 15.122 -0.384 10.516 1.00 32.91 102 THR A CA 1
ATOM 785 C C . THR A 1 102 ? 14.161 -0.121 11.669 1.00 32.91 102 THR A C 1
ATOM 787 O O . THR A 1 102 ? 13.956 1.016 12.087 1.00 32.91 102 THR A O 1
ATOM 790 N N . HIS A 1 103 ? 13.552 -1.182 12.191 1.00 35.69 103 HIS A N 1
ATOM 791 C CA . HIS A 1 103 ? 13.025 -1.175 13.544 1.00 35.69 103 HIS A CA 1
ATOM 792 C C . HIS A 1 103 ? 14.251 -1.144 14.467 1.00 35.69 103 HIS A C 1
ATOM 794 O O . HIS A 1 103 ? 14.743 -2.177 14.920 1.00 35.69 103 HIS A O 1
ATOM 800 N N . THR A 1 104 ? 14.823 0.042 14.692 1.00 32.53 104 THR A N 1
ATOM 801 C CA . THR A 1 104 ? 15.733 0.239 15.821 1.00 32.53 104 THR A CA 1
ATOM 802 C C . THR A 1 104 ? 14.883 0.192 17.081 1.00 32.53 104 THR A C 1
ATOM 804 O O . THR A 1 104 ? 14.396 1.210 17.563 1.00 32.53 104 THR A O 1
ATOM 807 N N . GLY A 1 105 ? 14.651 -1.025 17.569 1.00 34.56 105 GLY A N 1
ATOM 808 C CA . GLY A 1 105 ? 14.327 -1.250 18.966 1.00 34.56 105 GLY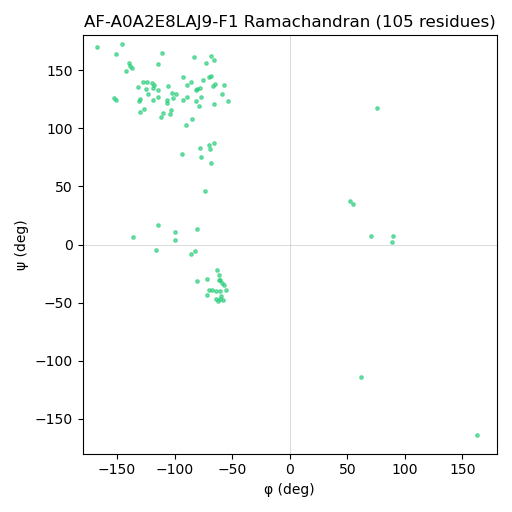 A CA 1
ATOM 809 C C . GLY A 1 105 ? 15.551 -0.952 19.839 1.00 34.56 105 GLY A C 1
ATOM 810 O O . GLY A 1 105 ? 16.676 -1.266 19.444 1.00 34.56 105 GLY A O 1
ATOM 811 N N . ASN A 1 106 ? 15.266 -0.410 21.028 1.00 33.91 106 ASN A N 1
ATOM 812 C CA . ASN A 1 106 ? 16.143 0.078 22.110 1.00 33.91 106 ASN A CA 1
ATOM 813 C C . ASN A 1 106 ? 16.797 1.442 21.810 1.00 33.91 106 ASN A C 1
ATOM 815 O O . ASN A 1 106 ? 17.552 1.561 20.853 1.00 33.91 106 ASN A O 1
ATOM 819 N N . GLU A 1 107 ? 16.542 2.517 22.565 1.00 33.72 107 GLU A N 1
ATOM 820 C CA . GLU A 1 107 ? 16.362 2.669 24.028 1.00 33.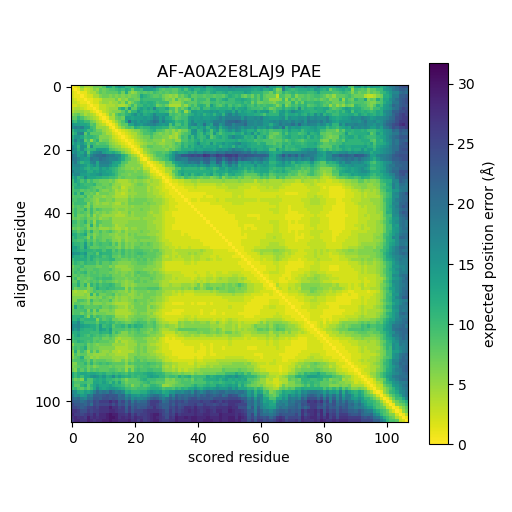72 107 GLU A CA 1
ATOM 821 C C . GLU A 1 107 ? 15.221 3.622 24.428 1.00 33.72 107 GLU A 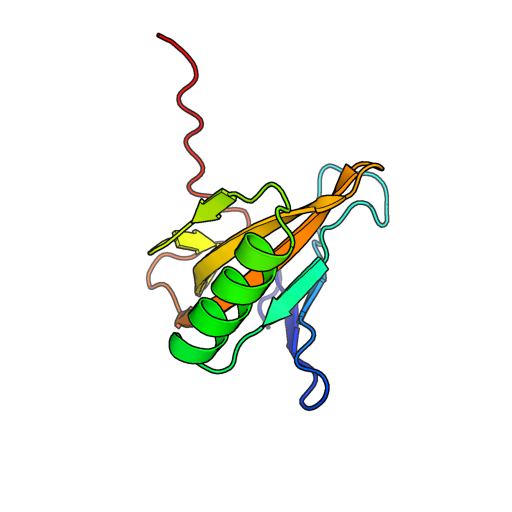C 1
ATOM 823 O O . GLU A 1 107 ? 14.953 4.589 23.679 1.00 33.72 107 GLU A O 1
#

Sequence (107 aa):
MRSDYAKWMSEEPFVNFSVDLYGDGLAGSAHSGLQQLDARGLECARERIDCASLPCEDQNDFVCGYQLQHKSWVFGSDGEAWEVLHTEGLAPNGTYGCDDVTHTGNE

Secondary structure (DSSP, 8-state):
--SS-EEEE-SSS-EEEEE-SS-SS-TT---EEEEESSHHHHHHHHHHHHHTT--EEEEEEEEETTEEEEEEEEE-TT--EEEEEEEEEE-TT--TT-B--------

Foldseek 3Di:
DDPQWDWDADPPQGWIDTDHPPDPDDVPLDATEGEDPDPVSQVVVVVVCVVVVFDKDWDAQFQAAFFGKTWIWGADPVGHIYIYMYTPGTDPPGHHPPGVPPPPDDD

Radius of gyration: 14.26 Å; Cα contacts (8 Å, |Δi|>4): 169; chains: 1; bounding box: 32×33×38 Å

Nearest PDB structures (foldseek):
  5v0f-assembly1_A  TM=7.952E-01  e=2.095E-05  Thermomonospora curvata DSM 43183
  5cb9-assembly1_A  TM=7.752E-01  e=2.489E-05  Thermomonospora curvata DSM 43183
  5hcw-assembly5_B  TM=7.111E-01  e=4.379E-03  Thermomonospora curvata DSM 43183
  3b59-assembly1_F  TM=7.274E-01  e=6.151E-02  Novosphingobium aromaticivorans DSM 12444
  2rk9-assembly1_A  TM=4.631E-01  e=8.683E-02  Vibrio splendidus 12B01

Mean predicted aligned error: 8.59 Å